Protein AF-A0A9W9AZF4-F1 (afdb_monomer_lite)

Organism: NCBI:txid40482

pLDDT: mean 85.02, std 6.08, range [60.81, 94.69]

Sequence (70 aa):
PDTFHEISATVDLLPLQDTSPASPFTSIVFNINVSTLAHRDKNDKSACICITVGNPQGGELGLYEPKLLL

Secondary structure (DSSP, 8-state):
-HHHHHHHHHHTTSGGGPPPTTTTSS-----SS--PPS---TT--S-------S--SS---EETTTTEE-

Radius of gyration: 14.52 Å; chains: 1; bounding box: 40×24×32 Å

Foldseek 3Di:
DVLLVVLQVVQCPDPPSDGEPPPSHPDDDDDDPDPDDDDDPPPDDRDDDDDDDDDDDDPFDADPVVRDTD

Structure (mmCIF, N/CA/C/O backbone):
data_AF-A0A9W9AZF4-F1
#
_entry.id   AF-A0A9W9AZF4-F1
#
loop_
_atom_site.group_PDB
_atom_site.id
_atom_site.type_symbol
_atom_site.label_atom_id
_atom_site.label_alt_id
_atom_site.label_comp_id
_atom_site.label_asym_id
_atom_site.label_entity_id
_atom_site.label_seq_id
_atom_site.pdbx_PDB_ins_code
_atom_site.Cartn_x
_atom_site.Cartn_y
_atom_site.Cartn_z
_atom_site.occupancy
_atom_site.B_iso_or_equiv
_atom_site.auth_seq_id
_atom_site.auth_comp_id
_atom_site.auth_asym_id
_atom_site.auth_atom_id
_atom_site.pdbx_PDB_model_num
ATOM 1 N N . PRO A 1 1 ? 1.395 -13.945 -11.785 1.00 60.81 1 PRO A N 1
ATOM 2 C CA . PRO A 1 1 ? 2.774 -13.921 -12.338 1.00 60.81 1 PRO A CA 1
ATOM 3 C C . PRO A 1 1 ? 3.155 -12.527 -12.838 1.00 60.81 1 PRO A C 1
ATOM 5 O O . PRO A 1 1 ? 4.199 -12.019 -12.450 1.00 60.81 1 PRO A O 1
ATOM 8 N N . ASP A 1 2 ? 2.271 -11.897 -13.614 1.00 85.31 2 ASP A N 1
ATOM 9 C CA . ASP A 1 2 ? 2.536 -10.595 -14.244 1.00 85.31 2 ASP A CA 1
ATOM 10 C C . ASP A 1 2 ? 2.668 -9.466 -13.216 1.00 85.31 2 ASP A C 1
ATOM 12 O O . ASP A 1 2 ? 3.662 -8.749 -13.215 1.00 85.31 2 ASP A O 1
ATOM 16 N N . THR A 1 3 ? 1.753 -9.394 -12.243 1.00 85.12 3 THR A N 1
ATOM 17 C CA . THR A 1 3 ? 1.762 -8.362 -11.191 1.00 85.12 3 THR A CA 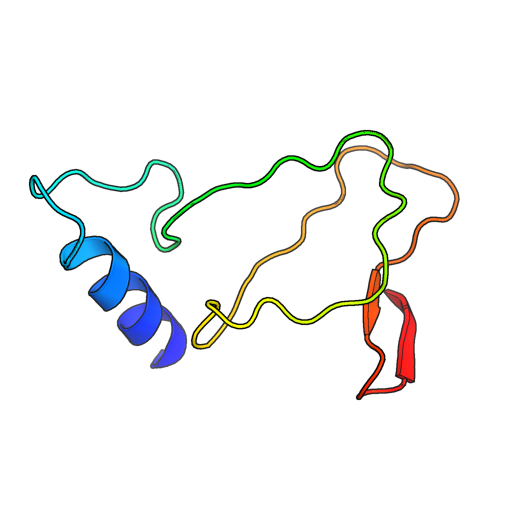1
AT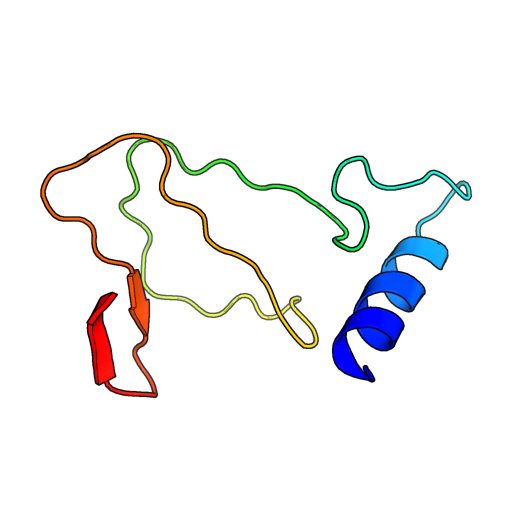OM 18 C C . THR A 1 3 ? 3.051 -8.348 -10.368 1.00 85.12 3 THR A C 1
ATOM 20 O O . THR A 1 3 ? 3.564 -7.283 -10.054 1.00 85.12 3 THR A O 1
ATOM 23 N N . PHE A 1 4 ? 3.603 -9.518 -10.023 1.00 85.44 4 PHE A N 1
ATOM 24 C CA . PHE A 1 4 ? 4.863 -9.586 -9.276 1.00 85.44 4 PHE A CA 1
ATOM 25 C C . PHE A 1 4 ? 6.013 -8.995 -10.098 1.00 85.44 4 PHE A C 1
ATOM 27 O O . PHE A 1 4 ? 6.718 -8.118 -9.612 1.00 85.44 4 PHE A O 1
ATOM 34 N N . HIS A 1 5 ? 6.150 -9.413 -11.362 1.00 86.88 5 HIS A N 1
ATOM 35 C CA . HIS A 1 5 ? 7.183 -8.887 -12.252 1.00 86.88 5 HIS A CA 1
ATOM 36 C C . HIS A 1 5 ? 7.035 -7.378 -12.498 1.00 86.88 5 HIS A C 1
ATOM 38 O O . HIS A 1 5 ? 8.038 -6.670 -12.490 1.00 86.88 5 HIS A O 1
ATOM 44 N N . GLU A 1 6 ? 5.812 -6.868 -12.670 1.00 85.62 6 GLU A N 1
ATOM 45 C CA . GLU A 1 6 ? 5.561 -5.431 -12.856 1.00 85.62 6 GLU A CA 1
ATOM 46 C C . GLU A 1 6 ? 6.005 -4.583 -11.656 1.00 85.62 6 GLU A C 1
ATOM 48 O O . GLU A 1 6 ? 6.594 -3.507 -11.824 1.00 85.62 6 GLU A O 1
ATOM 53 N N . ILE A 1 7 ? 5.724 -5.052 -10.438 1.00 86.81 7 ILE A N 1
ATOM 54 C CA . ILE A 1 7 ? 6.085 -4.328 -9.216 1.00 86.81 7 ILE A CA 1
ATOM 55 C C . ILE A 1 7 ? 7.600 -4.438 -8.983 1.00 86.81 7 ILE A C 1
ATOM 57 O O . ILE A 1 7 ? 8.248 -3.407 -8.792 1.00 86.81 7 ILE A O 1
ATOM 61 N N . SER A 1 8 ? 8.189 -5.634 -9.116 1.00 86.88 8 SER A N 1
ATOM 62 C CA . SER A 1 8 ? 9.642 -5.843 -8.994 1.00 86.88 8 SER A CA 1
ATOM 63 C C . SER A 1 8 ? 10.444 -4.981 -9.969 1.00 86.88 8 SER A C 1
ATOM 65 O O . SER A 1 8 ? 11.385 -4.311 -9.552 1.00 86.88 8 SER A O 1
ATOM 67 N N . ALA A 1 9 ? 10.013 -4.887 -11.232 1.00 85.06 9 ALA A N 1
ATOM 68 C CA . ALA A 1 9 ? 10.670 -4.039 -12.226 1.00 85.06 9 ALA A CA 1
ATOM 69 C C . ALA A 1 9 ? 10.691 -2.552 -11.824 1.00 85.06 9 ALA A C 1
ATOM 71 O O . ALA A 1 9 ? 11.556 -1.801 -12.262 1.00 85.06 9 ALA A O 1
ATOM 72 N N . THR A 1 10 ? 9.745 -2.101 -10.993 1.00 83.00 10 THR A N 1
ATOM 73 C CA . THR A 1 10 ? 9.730 -0.721 -10.486 1.00 83.00 10 THR A CA 1
ATOM 74 C C . THR A 1 10 ? 10.774 -0.506 -9.391 1.00 83.00 10 THR A C 1
ATOM 76 O O . THR A 1 10 ? 11.361 0.573 -9.328 1.00 83.00 10 THR A O 1
ATOM 79 N N . VAL A 1 11 ? 11.032 -1.516 -8.556 1.00 84.06 11 VAL A N 1
ATOM 80 C CA . VAL A 1 11 ? 12.090 -1.468 -7.533 1.00 84.06 11 VAL A CA 1
ATOM 81 C C . VAL A 1 11 ? 13.472 -1.428 -8.183 1.00 84.06 11 VAL A C 1
ATOM 83 O O . VAL A 1 11 ? 14.302 -0.630 -7.761 1.00 84.06 11 VAL A O 1
ATOM 86 N N . ASP A 1 12 ? 13.686 -2.185 -9.261 1.00 83.50 12 ASP A N 1
ATOM 87 C CA . ASP A 1 12 ? 14.965 -2.217 -9.992 1.00 83.50 12 ASP A CA 1
ATOM 88 C C . ASP A 1 12 ? 15.335 -0.874 -10.655 1.00 83.50 12 ASP A C 1
ATOM 90 O O . ASP A 1 12 ? 16.497 -0.627 -10.978 1.00 83.50 12 ASP A O 1
ATOM 94 N N . LEU A 1 13 ? 14.351 0.008 -10.860 1.00 83.62 13 LEU A N 1
ATOM 95 C CA . LEU A 1 13 ? 14.548 1.354 -11.407 1.00 83.62 13 LEU A CA 1
ATOM 96 C C . LEU A 1 13 ? 14.855 2.407 -10.332 1.00 83.62 13 LEU A C 1
ATOM 98 O O . LEU A 1 13 ? 15.096 3.568 -10.682 1.00 83.62 13 LEU A O 1
ATOM 102 N N . LEU A 1 14 ? 14.818 2.051 -9.042 1.00 81.56 14 LEU A N 1
ATOM 103 C CA . LEU A 1 14 ? 15.128 2.998 -7.978 1.00 81.56 14 LEU A CA 1
ATOM 104 C C . LEU A 1 14 ? 16.589 3.468 -8.091 1.00 81.56 14 LEU A C 1
ATOM 106 O O . LEU A 1 14 ? 17.490 2.688 -8.418 1.00 81.56 14 LEU A O 1
ATOM 110 N N . PRO A 1 15 ? 16.847 4.765 -7.852 1.00 79.69 15 PRO A N 1
ATOM 111 C CA . PRO A 1 15 ? 18.192 5.309 -7.951 1.00 79.69 15 PRO A CA 1
ATOM 112 C C . PRO A 1 15 ? 19.140 4.589 -6.981 1.00 79.69 15 PRO A C 1
ATOM 114 O O . PRO A 1 15 ? 18.736 4.190 -5.895 1.00 79.69 15 PRO A O 1
ATOM 117 N N . LEU A 1 16 ? 20.416 4.485 -7.372 1.00 80.06 16 LEU A N 1
ATOM 118 C CA . LEU A 1 16 ? 21.516 3.851 -6.620 1.00 80.06 16 LEU A CA 1
ATOM 119 C C . LEU A 1 16 ? 21.565 2.312 -6.632 1.00 80.06 16 LEU A C 1
ATOM 121 O O . LEU A 1 16 ? 22.442 1.761 -5.975 1.00 80.06 16 LEU A O 1
ATOM 125 N N . GLN A 1 17 ? 20.709 1.625 -7.403 1.00 65.62 17 GLN A N 1
ATOM 126 C CA . GLN A 1 17 ? 20.644 0.148 -7.435 1.00 65.62 17 GLN A CA 1
ATOM 127 C C . GLN A 1 17 ? 20.470 -0.485 -6.044 1.00 65.62 17 GLN A C 1
ATOM 129 O O . GLN A 1 17 ? 20.867 -1.628 -5.817 1.00 65.62 17 GLN A O 1
ATOM 134 N N . ASP A 1 18 ? 19.901 0.267 -5.103 1.00 70.31 18 ASP A N 1
ATOM 135 C CA . ASP A 1 18 ? 19.649 -0.238 -3.766 1.00 70.31 18 ASP A CA 1
ATOM 136 C C . ASP A 1 18 ? 18.342 -1.033 -3.750 1.00 70.31 18 ASP A C 1
ATOM 138 O O . ASP A 1 18 ? 17.374 -0.705 -4.442 1.00 70.31 18 ASP A O 1
ATOM 142 N N . THR A 1 19 ? 18.313 -2.107 -2.968 1.00 77.06 19 THR A N 1
ATOM 143 C CA . THR A 1 19 ? 17.122 -2.951 -2.866 1.00 77.06 19 THR A CA 1
ATOM 144 C C . THR A 1 19 ? 16.222 -2.396 -1.777 1.00 77.06 19 THR A C 1
ATOM 146 O O . THR A 1 19 ? 16.635 -2.253 -0.628 1.00 77.06 19 THR A O 1
ATOM 149 N N . SER A 1 20 ? 14.961 -2.123 -2.118 1.00 84.00 20 SER A N 1
ATOM 150 C CA . SER A 1 20 ? 13.968 -1.735 -1.118 1.00 84.00 20 SER A CA 1
ATOM 151 C C . SER A 1 20 ? 13.901 -2.791 -0.002 1.00 84.00 20 SER A C 1
ATOM 153 O O . SER A 1 20 ? 13.731 -3.977 -0.306 1.00 84.00 20 SER A O 1
ATOM 155 N N . PRO A 1 21 ? 13.937 -2.406 1.289 1.00 84.88 21 PRO A N 1
ATOM 156 C CA . PRO A 1 21 ? 13.713 -3.343 2.395 1.00 84.88 21 PRO A CA 1
ATOM 157 C C . PRO A 1 21 ? 12.298 -3.945 2.371 1.00 84.88 21 PRO A C 1
ATOM 159 O O . PRO A 1 21 ? 12.012 -4.897 3.092 1.00 84.88 21 PRO A O 1
ATOM 162 N N . ALA A 1 22 ? 11.417 -3.384 1.540 1.00 87.19 22 ALA A N 1
ATOM 163 C CA . ALA A 1 22 ? 10.056 -3.824 1.291 1.00 87.19 22 ALA A CA 1
ATOM 164 C C . ALA A 1 22 ? 9.907 -4.654 0.007 1.00 87.19 22 ALA A C 1
ATOM 166 O O . ALA A 1 22 ? 8.774 -4.897 -0.408 1.00 87.19 22 ALA A O 1
ATOM 167 N N . SER A 1 23 ? 11.008 -5.025 -0.663 1.00 86.75 23 SER A N 1
ATOM 168 C CA . SER A 1 23 ? 10.976 -5.717 -1.958 1.00 86.75 23 SER A CA 1
ATOM 169 C C . SER A 1 23 ? 9.995 -6.906 -1.935 1.00 86.75 23 SER A C 1
ATOM 171 O O . SER A 1 23 ? 10.040 -7.712 -1.002 1.00 86.75 23 SER A O 1
ATOM 173 N N . PRO A 1 24 ? 9.076 -7.018 -2.916 1.00 86.88 24 PRO A N 1
ATOM 174 C CA . PRO A 1 24 ? 9.060 -6.326 -4.208 1.00 86.88 24 PRO A CA 1
ATOM 175 C C . PRO A 1 24 ? 8.411 -4.931 -4.207 1.00 86.88 24 PRO A C 1
ATOM 177 O O . PRO A 1 24 ? 8.273 -4.355 -5.275 1.00 86.88 24 PRO A O 1
ATOM 180 N N . PHE A 1 25 ? 8.002 -4.368 -3.068 1.00 87.94 25 PHE A N 1
ATOM 181 C CA . PHE A 1 25 ? 7.401 -3.030 -2.993 1.00 87.94 25 PHE A CA 1
ATOM 182 C C . PHE A 1 25 ? 8.457 -1.926 -2.866 1.00 87.94 25 PHE A C 1
ATOM 184 O O . PHE A 1 25 ? 9.562 -2.143 -2.369 1.00 87.94 25 PHE A O 1
ATOM 191 N N . THR A 1 26 ? 8.109 -0.709 -3.282 1.00 86.38 26 THR A N 1
ATOM 192 C CA . THR A 1 26 ? 9.000 0.463 -3.226 1.00 86.38 26 THR A CA 1
ATOM 193 C C . THR A 1 26 ? 9.110 1.084 -1.832 1.00 86.38 26 THR A C 1
ATOM 195 O O . THR A 1 26 ? 10.086 1.779 -1.561 1.00 86.38 26 THR A O 1
ATOM 198 N N . SER A 1 27 ? 8.138 0.859 -0.943 1.00 86.25 27 SER A N 1
ATOM 199 C CA . SER A 1 27 ? 8.122 1.436 0.405 1.00 86.25 27 SER A CA 1
ATOM 200 C C . SER A 1 27 ? 7.227 0.651 1.373 1.00 86.25 27 SER A C 1
ATOM 202 O O . SER A 1 27 ? 6.449 -0.213 0.970 1.00 86.25 27 SER A O 1
ATOM 204 N N . ILE A 1 28 ? 7.350 0.965 2.668 1.00 88.75 28 ILE A N 1
ATOM 205 C CA . ILE A 1 28 ? 6.430 0.545 3.736 1.00 88.75 28 ILE A CA 1
ATOM 206 C C . ILE A 1 28 ? 5.913 1.811 4.406 1.00 88.75 28 ILE A C 1
ATOM 208 O O . ILE A 1 28 ? 6.696 2.703 4.736 1.00 88.75 28 ILE A O 1
ATOM 212 N N . VAL A 1 29 ? 4.605 1.868 4.644 1.00 87.44 29 VAL A N 1
ATOM 213 C CA . VAL A 1 29 ? 3.963 2.950 5.393 1.00 87.44 29 VAL A CA 1
ATOM 214 C C . VAL A 1 29 ? 3.334 2.368 6.651 1.00 87.44 29 VAL A C 1
ATOM 216 O O . VAL A 1 29 ? 2.588 1.394 6.588 1.00 87.44 29 VAL A O 1
ATOM 219 N N . PHE A 1 30 ? 3.636 2.969 7.801 1.00 88.12 30 PHE A N 1
ATOM 220 C CA . PHE A 1 30 ? 3.045 2.595 9.082 1.00 88.12 30 PHE A CA 1
ATOM 221 C C . PHE A 1 30 ? 1.996 3.628 9.484 1.00 88.12 30 PHE A C 1
ATOM 223 O O . PHE A 1 30 ? 2.329 4.769 9.804 1.00 88.12 30 PHE A O 1
ATOM 230 N N . ASN A 1 31 ? 0.728 3.221 9.493 1.00 85.06 31 ASN A N 1
ATOM 231 C CA . ASN A 1 31 ? -0.361 4.076 9.948 1.00 85.06 31 ASN A CA 1
ATOM 232 C C . ASN A 1 31 ? -0.649 3.806 11.428 1.00 85.06 31 ASN A C 1
ATOM 234 O O . ASN A 1 31 ? -1.116 2.731 11.798 1.00 85.06 31 ASN A O 1
ATOM 238 N N . ILE A 1 32 ? -0.372 4.790 12.281 1.00 83.62 32 ILE A N 1
ATOM 239 C CA . ILE A 1 32 ? -0.624 4.720 13.725 1.00 83.62 32 ILE A CA 1
ATOM 240 C C . ILE A 1 32 ? -1.955 5.418 14.009 1.00 83.62 32 ILE A C 1
ATOM 242 O O . ILE A 1 32 ? -2.164 6.533 13.537 1.00 83.62 32 ILE A O 1
ATOM 246 N N . ASN A 1 33 ? -2.834 4.787 14.795 1.00 76.75 33 ASN A N 1
ATOM 247 C CA . ASN A 1 33 ? -4.176 5.300 15.107 1.00 76.75 33 ASN A CA 1
ATOM 248 C C . ASN A 1 33 ? -4.989 5.622 13.843 1.00 76.75 33 ASN A C 1
ATOM 250 O O . ASN A 1 33 ? -5.477 6.739 13.683 1.00 76.75 33 ASN A O 1
ATOM 254 N N . VAL A 1 34 ? -5.084 4.645 12.933 1.00 72.25 34 VAL A N 1
ATOM 255 C CA . VAL A 1 34 ? -5.755 4.781 11.633 1.00 72.25 34 VAL A CA 1
ATOM 256 C C . VAL A 1 34 ? -7.111 5.477 11.770 1.00 72.25 34 VAL A C 1
ATOM 258 O O . VAL A 1 34 ? -8.070 4.944 12.316 1.00 72.25 34 VAL A O 1
ATOM 261 N N . SER A 1 35 ? -7.158 6.688 11.229 1.00 74.12 35 SER A N 1
ATOM 262 C CA . SER A 1 35 ? -8.359 7.427 10.860 1.00 74.12 35 SER A CA 1
ATOM 263 C C . SER A 1 35 ? -8.017 8.149 9.564 1.00 74.12 35 SER A C 1
ATOM 265 O O . SER A 1 35 ? -7.715 9.343 9.526 1.00 74.12 35 SER A O 1
ATOM 267 N N . THR A 1 36 ? -7.886 7.364 8.499 1.00 78.00 36 THR A N 1
ATOM 268 C CA . THR A 1 36 ? -7.533 7.871 7.177 1.00 78.00 36 THR A CA 1
ATOM 269 C C . THR A 1 36 ? -8.797 8.291 6.445 1.00 78.00 36 THR A C 1
ATOM 271 O O . THR A 1 36 ? -9.791 7.568 6.396 1.00 78.00 36 THR A O 1
ATOM 274 N N . LEU A 1 37 ? -8.762 9.480 5.844 1.00 82.75 37 LEU A N 1
ATOM 275 C CA . LEU A 1 37 ? -9.790 9.867 4.885 1.00 82.75 37 LEU A CA 1
ATOM 276 C C . LEU A 1 37 ? -9.740 8.897 3.704 1.00 82.75 37 LEU A C 1
ATOM 278 O O . LEU A 1 37 ? -8.653 8.555 3.233 1.00 82.75 37 LEU A O 1
ATOM 282 N N . ALA A 1 38 ? -10.909 8.469 3.225 1.00 84.94 38 ALA A N 1
ATOM 283 C CA . ALA A 1 38 ? -11.000 7.588 2.069 1.00 84.94 38 ALA A CA 1
ATOM 284 C C . ALA A 1 38 ? -10.280 8.222 0.870 1.00 84.94 38 ALA A C 1
ATOM 286 O O . ALA A 1 38 ? -10.603 9.336 0.450 1.00 84.94 38 ALA A O 1
ATOM 287 N N . HIS A 1 39 ? -9.291 7.514 0.336 1.00 88.69 39 HIS A N 1
ATOM 288 C CA . HIS A 1 39 ? -8.494 7.958 -0.798 1.00 88.69 39 HIS A CA 1
ATOM 289 C C . HIS A 1 39 ? -8.075 6.766 -1.655 1.00 88.69 39 HIS A C 1
ATOM 291 O O . HIS A 1 39 ? -8.275 5.609 -1.296 1.00 88.69 39 HIS A O 1
ATOM 297 N N . ARG A 1 40 ? -7.506 7.086 -2.815 1.00 86.81 40 ARG A N 1
ATOM 298 C CA . ARG A 1 40 ? -6.813 6.141 -3.682 1.00 86.81 40 ARG A CA 1
ATOM 299 C C . ARG A 1 40 ? -5.353 6.555 -3.751 1.00 86.81 40 ARG A C 1
ATOM 301 O O . ARG A 1 40 ? -5.074 7.719 -4.056 1.00 86.81 40 ARG A O 1
ATOM 308 N N . ASP A 1 41 ? -4.453 5.605 -3.551 1.00 86.50 41 ASP A N 1
ATOM 309 C CA . ASP A 1 41 ? -3.024 5.803 -3.762 1.00 86.50 41 ASP A CA 1
ATOM 310 C C . ASP A 1 41 ? -2.738 5.905 -5.260 1.00 86.50 41 ASP A C 1
ATOM 312 O O . ASP A 1 41 ? -2.586 4.923 -5.979 1.00 86.50 41 ASP A O 1
ATOM 316 N N . LYS A 1 42 ? -2.733 7.140 -5.772 1.00 84.62 42 LYS A N 1
ATOM 317 C CA . LYS A 1 42 ? -2.605 7.419 -7.215 1.00 84.62 42 LYS A CA 1
ATOM 318 C C . LYS A 1 42 ? -1.277 6.952 -7.817 1.00 84.62 42 LYS A C 1
ATOM 320 O O . LYS A 1 42 ? -1.188 6.837 -9.034 1.00 84.62 42 LYS A O 1
ATOM 325 N N . ASN A 1 43 ? -0.265 6.748 -6.977 1.00 82.62 43 ASN A N 1
ATOM 326 C CA . ASN A 1 43 ? 1.074 6.344 -7.396 1.00 82.62 43 ASN A CA 1
ATOM 327 C C . ASN A 1 43 ? 1.279 4.825 -7.337 1.00 82.62 43 ASN A C 1
ATOM 329 O O . ASN A 1 43 ? 2.292 4.340 -7.845 1.00 82.62 43 ASN A O 1
ATOM 333 N N . ASP A 1 44 ? 0.330 4.083 -6.763 1.00 82.44 44 ASP A N 1
ATOM 334 C CA . ASP A 1 44 ? 0.361 2.629 -6.804 1.00 82.44 44 ASP A CA 1
ATOM 335 C C . ASP A 1 44 ? 0.005 2.165 -8.216 1.00 82.44 44 ASP A C 1
ATOM 337 O O . ASP A 1 44 ? -0.977 2.613 -8.814 1.00 82.44 44 ASP A O 1
ATOM 341 N N . LYS A 1 45 ? 0.832 1.273 -8.768 1.00 77.38 45 LYS A N 1
ATOM 342 C CA . LYS A 1 45 ? 0.637 0.755 -10.126 1.00 77.38 45 LYS A CA 1
ATOM 343 C C . LYS A 1 45 ? -0.441 -0.322 -10.162 1.00 77.38 45 LYS A C 1
ATOM 345 O O . LYS A 1 45 ? -1.522 -0.101 -10.700 1.00 77.38 45 LYS A O 1
ATOM 350 N N . SER A 1 46 ? -0.118 -1.485 -9.595 1.00 80.12 46 SER A N 1
ATOM 351 C CA . SER A 1 46 ? -0.878 -2.717 -9.830 1.00 80.12 46 SER A CA 1
ATOM 352 C C . SER A 1 46 ? -1.404 -3.346 -8.539 1.00 80.12 46 SER A C 1
ATOM 354 O O . SER A 1 46 ? -2.503 -3.894 -8.541 1.00 80.12 46 SER A O 1
ATOM 356 N N . ALA A 1 47 ? -0.651 -3.275 -7.436 1.00 82.31 47 ALA A N 1
ATOM 357 C CA . ALA A 1 47 ? -1.088 -3.787 -6.140 1.00 82.31 47 ALA A CA 1
ATOM 358 C C . ALA A 1 47 ? -0.333 -3.137 -4.973 1.00 82.31 47 ALA A C 1
ATOM 360 O O . ALA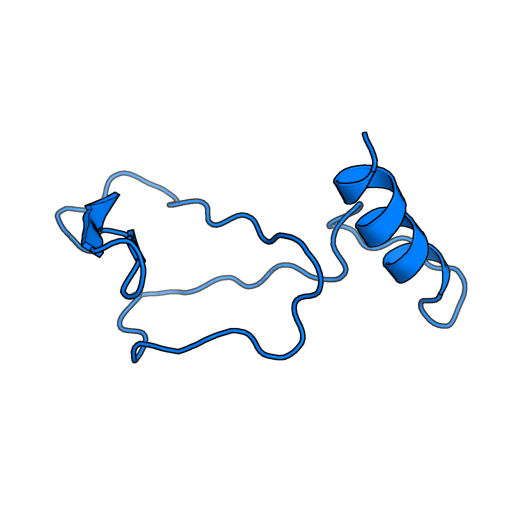 A 1 47 ? 0.841 -2.787 -5.101 1.00 82.31 47 ALA A O 1
ATOM 361 N N . CYS A 1 48 ? -1.001 -3.079 -3.824 1.00 88.06 48 CYS A N 1
ATOM 362 C CA . CYS A 1 48 ? -0.426 -2.810 -2.513 1.00 88.06 48 CYS A CA 1
ATOM 363 C C . CYS A 1 48 ? -0.922 -3.868 -1.515 1.00 88.06 48 CYS A C 1
ATOM 365 O O . CYS A 1 48 ? -1.877 -4.601 -1.789 1.00 88.06 48 CYS A O 1
ATOM 367 N N . ILE A 1 49 ? -0.249 -3.983 -0.370 1.00 88.81 49 ILE A N 1
ATOM 368 C CA . ILE A 1 49 ? -0.658 -4.877 0.716 1.00 88.81 49 ILE A CA 1
ATOM 369 C C . ILE A 1 49 ? -0.941 -4.024 1.947 1.00 88.81 49 ILE A C 1
ATOM 371 O O . ILE A 1 49 ? -0.079 -3.276 2.405 1.00 88.81 49 ILE A O 1
ATOM 375 N N . CYS A 1 50 ? -2.133 -4.186 2.515 1.00 89.44 50 CYS A N 1
ATOM 376 C CA . CYS A 1 50 ? -2.492 -3.621 3.808 1.00 89.44 50 CYS A CA 1
ATOM 377 C C . CYS A 1 50 ? -2.475 -4.734 4.859 1.00 89.44 50 CYS A C 1
ATOM 379 O O . CYS A 1 50 ? -3.122 -5.765 4.683 1.00 89.44 50 CYS A O 1
ATOM 381 N N . ILE A 1 51 ? -1.735 -4.526 5.949 1.00 89.88 51 ILE A N 1
ATOM 382 C CA . ILE A 1 51 ? -1.651 -5.470 7.067 1.00 89.88 51 ILE A CA 1
ATOM 383 C C . ILE A 1 51 ? -2.103 -4.750 8.331 1.00 89.88 51 ILE A C 1
ATOM 385 O O . ILE A 1 51 ? -1.526 -3.729 8.708 1.00 89.88 51 ILE A O 1
ATOM 389 N N . THR A 1 52 ? -3.099 -5.310 9.010 1.00 90.00 52 THR A N 1
ATOM 390 C CA . THR A 1 52 ? -3.486 -4.863 10.349 1.00 90.00 52 THR A CA 1
ATOM 391 C C . THR A 1 52 ? -2.553 -5.493 11.374 1.00 90.00 52 THR A C 1
ATOM 393 O O . THR A 1 52 ? -2.416 -6.714 11.440 1.00 90.00 52 THR A O 1
ATOM 396 N N . VAL A 1 53 ? -1.897 -4.661 12.181 1.00 89.38 53 VAL A N 1
ATOM 397 C CA . VAL A 1 53 ? -1.018 -5.124 13.260 1.00 89.38 53 VAL A CA 1
ATOM 398 C C . VAL A 1 53 ? -1.796 -5.136 14.574 1.00 89.38 53 VAL A C 1
ATOM 400 O O . VAL A 1 53 ? -2.322 -4.112 15.003 1.00 89.38 53 VAL A O 1
ATOM 403 N N . GLY A 1 54 ? -1.834 -6.295 15.234 1.00 89.69 54 GLY A N 1
ATOM 404 C CA . GLY A 1 54 ? -2.573 -6.498 16.482 1.00 89.69 54 GLY A CA 1
ATOM 405 C C . GLY A 1 54 ? -4.004 -6.990 16.251 1.00 89.69 54 GLY A C 1
ATOM 406 O O . GLY A 1 54 ? -4.305 -7.576 15.218 1.00 89.69 54 GLY A O 1
ATOM 407 N N . ASN A 1 55 ? -4.872 -6.782 17.243 1.00 89.62 55 ASN A N 1
ATOM 408 C CA . ASN A 1 55 ? -6.281 -7.186 17.193 1.00 89.62 55 ASN A CA 1
ATOM 409 C C . ASN A 1 55 ? -7.193 -6.029 17.648 1.00 89.62 55 ASN A C 1
ATOM 411 O O . ASN A 1 55 ? -7.744 -6.081 18.753 1.00 89.62 55 ASN A O 1
ATOM 415 N N . PRO A 1 56 ? -7.262 -4.931 16.870 1.00 88.00 56 PRO A N 1
ATOM 416 C CA . PRO A 1 56 ? -8.115 -3.796 17.201 1.00 88.00 56 PRO A CA 1
ATOM 417 C C . PRO A 1 56 ? -9.602 -4.168 17.091 1.00 88.00 56 PRO A C 1
ATOM 419 O O . PRO A 1 56 ? -9.976 -5.100 16.385 1.00 88.00 56 PRO A O 1
ATOM 422 N N . GLN A 1 57 ? -10.456 -3.423 17.795 1.00 89.69 57 GLN A N 1
ATOM 423 C CA . GLN A 1 57 ? -11.907 -3.498 17.615 1.00 89.69 57 GLN A CA 1
ATOM 424 C C . GLN A 1 57 ? -12.349 -2.388 16.655 1.00 89.69 57 GLN A C 1
ATOM 426 O O . GLN A 1 57 ? -12.109 -1.212 16.933 1.00 89.69 57 GLN A O 1
ATOM 431 N N . GLY A 1 58 ? -13.001 -2.772 15.554 1.00 87.00 58 GLY A N 1
ATOM 432 C CA . GLY A 1 58 ? -13.364 -1.875 14.453 1.00 87.00 58 GLY A CA 1
ATOM 433 C C . GLY A 1 58 ? -12.163 -1.446 13.603 1.00 87.00 58 GLY A C 1
ATOM 434 O O . GLY A 1 58 ? -11.054 -1.958 13.765 1.00 87.00 58 GLY A O 1
ATOM 435 N N . GLY A 1 59 ? -12.381 -0.476 12.711 1.00 86.31 59 GLY A N 1
ATOM 436 C CA . GLY A 1 59 ? -11.326 0.045 11.831 1.00 86.31 59 GLY A CA 1
ATOM 437 C C . GLY A 1 59 ? -11.055 -0.859 10.627 1.00 86.31 59 GLY A C 1
ATOM 438 O O . GLY A 1 59 ? -9.918 -0.951 10.169 1.00 86.31 59 GLY A O 1
ATOM 439 N N . GLU A 1 60 ? -12.100 -1.532 10.152 1.00 88.88 60 GLU A N 1
ATOM 440 C CA . GLU A 1 60 ? -12.108 -2.408 8.986 1.00 88.88 60 GLU A CA 1
ATOM 441 C C . GLU A 1 60 ? -11.564 -1.700 7.737 1.00 88.88 60 GLU A C 1
ATOM 443 O O . GLU A 1 60 ? -11.763 -0.493 7.531 1.00 88.88 60 GLU A O 1
ATOM 448 N N . LEU A 1 61 ? -10.915 -2.461 6.854 1.00 89.81 61 LEU A N 1
ATOM 449 C CA . LEU A 1 61 ? -10.462 -1.922 5.576 1.00 89.81 61 LEU A CA 1
ATOM 450 C C . LEU A 1 61 ? -11.664 -1.794 4.636 1.00 89.81 61 LEU A C 1
ATOM 452 O O . LEU A 1 61 ? -12.187 -2.777 4.109 1.00 89.81 61 LEU A O 1
ATOM 456 N N . GLY A 1 62 ? -12.093 -0.554 4.410 1.00 90.69 62 GLY A N 1
ATOM 457 C CA . GLY A 1 62 ? -13.195 -0.245 3.509 1.00 90.69 62 GLY A CA 1
ATOM 458 C C . GLY A 1 62 ? -12.760 -0.069 2.058 1.00 90.69 62 GLY A C 1
ATOM 459 O O . GLY A 1 62 ? -12.065 0.887 1.715 1.00 90.69 62 GLY A O 1
ATOM 460 N N . LEU A 1 63 ? -13.251 -0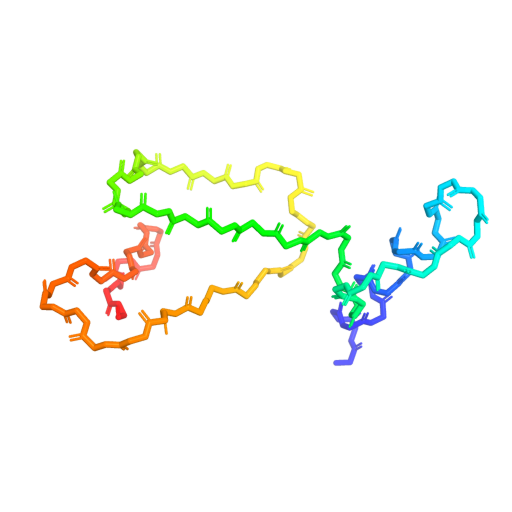.939 1.179 1.00 92.19 63 LEU A N 1
ATOM 461 C CA . LEU A 1 63 ? -13.076 -0.830 -0.265 1.00 92.19 63 LEU A CA 1
ATOM 462 C C . LEU A 1 63 ? -14.332 -0.211 -0.895 1.00 92.19 63 LEU A C 1
ATOM 464 O O . LEU A 1 63 ? -15.363 -0.866 -1.078 1.00 92.19 63 LEU A O 1
ATOM 468 N N . TYR A 1 64 ? -14.244 1.078 -1.239 1.00 90.31 64 TYR A N 1
ATOM 469 C CA . TYR A 1 64 ? -15.402 1.866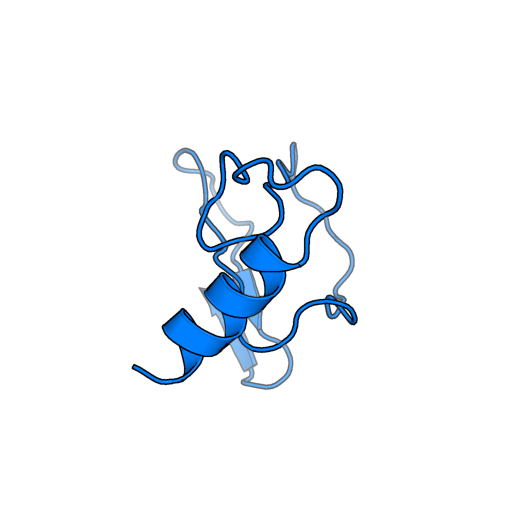 -1.677 1.00 90.31 64 TYR A CA 1
ATOM 470 C C . TYR A 1 64 ? -16.011 1.404 -3.006 1.00 90.31 64 TYR A C 1
ATOM 472 O O . TYR A 1 64 ? -17.237 1.340 -3.120 1.00 90.31 64 TYR A O 1
ATOM 480 N N . GLU A 1 65 ? -15.187 1.127 -4.018 1.00 90.69 65 GLU A N 1
ATOM 481 C CA . GLU A 1 65 ? -15.656 0.702 -5.344 1.00 90.69 65 GLU A CA 1
ATOM 482 C C . GLU A 1 65 ? -16.364 -0.666 -5.299 1.00 90.69 65 GLU A C 1
ATOM 484 O O . GLU A 1 65 ? -17.502 -0.737 -5.766 1.00 90.69 65 GLU A O 1
ATOM 489 N N . PRO A 1 66 ? -15.800 -1.718 -4.668 1.00 93.12 66 PRO A N 1
ATOM 490 C CA . PRO A 1 66 ? -16.467 -3.018 -4.563 1.00 93.12 66 PRO A CA 1
ATOM 491 C C . PRO A 1 66 ? -17.518 -3.109 -3.441 1.00 93.12 66 PRO A C 1
ATOM 493 O O . PRO A 1 66 ? -18.160 -4.147 -3.318 1.00 93.12 66 PRO A O 1
ATOM 496 N N . LYS A 1 67 ? -17.716 -2.055 -2.631 1.00 93.56 67 LY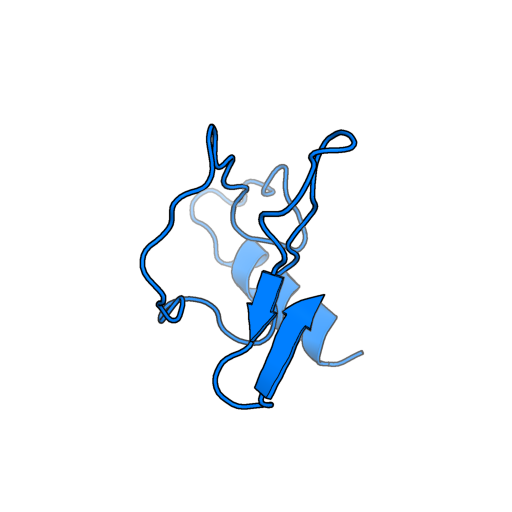S A N 1
ATOM 497 C CA . LYS A 1 67 ? -18.666 -2.027 -1.496 1.00 93.56 67 LYS A CA 1
ATOM 498 C C . LYS A 1 67 ? -18.393 -3.118 -0.452 1.00 93.56 67 LYS A C 1
ATOM 500 O O . LYS A 1 67 ? -19.318 -3.768 0.030 1.00 93.56 67 LYS A O 1
ATOM 505 N N . LEU A 1 68 ? -17.121 -3.292 -0.098 1.00 94.69 68 LEU A N 1
ATOM 506 C CA . LEU A 1 68 ? -16.657 -4.342 0.809 1.00 94.69 68 LEU A CA 1
ATOM 507 C C . LEU A 1 68 ? -15.992 -3.747 2.056 1.00 94.69 68 LEU A C 1
ATOM 509 O O . LEU A 1 68 ? -15.257 -2.767 1.950 1.00 94.69 68 LEU A O 1
ATOM 513 N N . LEU A 1 69 ? -16.243 -4.359 3.215 1.00 92.50 69 LEU A N 1
ATOM 514 C CA . LEU A 1 69 ? -15.496 -4.148 4.457 1.00 92.50 69 LEU A CA 1
ATOM 515 C C . LEU A 1 69 ? -14.742 -5.446 4.775 1.00 92.50 69 LEU A C 1
ATOM 517 O O . LEU A 1 69 ? -15.348 -6.519 4.701 1.00 92.50 69 LEU A O 1
ATOM 521 N N . LEU A 1 70 ? -13.447 -5.331 5.071 1.00 89.44 70 LEU A N 1
ATOM 522 C CA . LEU A 1 70 ? -12.540 -6.435 5.409 1.00 89.44 70 LEU A CA 1
ATOM 523 C C . LEU A 1 70 ? -12.055 -6.346 6.856 1.00 89.44 70 LEU A C 1
ATOM 525 O O . LEU A 1 70 ? -11.716 -5.216 7.284 1.00 89.44 70 LEU A O 1
#